Protein AF-A0A401U3W5-F1 (afdb_monomer_lite)

Radius of gyration: 12.22 Å; chains: 1; bounding box: 28×32×28 Å

Foldseek 3Di:
DADACEEADALAEAEACDEHEAHYEYEANYEYEHAYEYYAQYEAEANYEAYACYEAYANYEAYANYEYYANYEAEANYEYDANYEYYANYEHYDHHHHYPRHHYDPRYHYDD

Organism: Chiloscyllium punctatum (NCBI:txid137246)

InterPro domains:
  IPR011004 Trimeric LpxA-like superfamily [SSF51161] (4-111)

Sequence (112 aa):
AIADGTAIADGTAVADGTAIADVAAVADGTAGADGTAVADVAAVADGTAVADGAAIADGTAIADGATVADGAAVADCTAITDGAVVADGAAVGDGAGIADGTAIADRAAVAD

Structure (mmCIF, N/CA/C/O backbone):
data_AF-A0A401U3W5-F1
#
_entry.id   AF-A0A401U3W5-F1
#
loop_
_atom_site.group_PDB
_atom_site.id
_atom_site.type_symbol
_atom_site.label_atom_id
_atom_site.label_alt_id
_atom_site.label_comp_id
_atom_site.label_asym_id
_atom_site.label_entity_id
_atom_site.label_seq_id
_atom_site.pdbx_PDB_ins_code
_atom_site.Cartn_x
_atom_site.Cartn_y
_atom_site.Cartn_z
_atom_site.occupancy
_atom_site.B_iso_or_equiv
_atom_site.auth_seq_id
_atom_site.auth_comp_id
_atom_site.auth_asym_id
_atom_site.auth_atom_id
_atom_site.pdbx_PDB_model_num
ATOM 1 N N . ALA A 1 1 ? 13.492 11.701 3.034 1.00 71.38 1 ALA A N 1
ATOM 2 C CA . ALA A 1 1 ? 13.554 10.378 3.676 1.00 71.38 1 ALA A CA 1
ATOM 3 C C . ALA A 1 1 ? 13.122 10.521 5.126 1.00 71.38 1 ALA A C 1
ATOM 5 O O . ALA A 1 1 ? 13.551 11.472 5.775 1.00 71.38 1 ALA A O 1
ATOM 6 N N . ILE A 1 2 ? 12.257 9.628 5.588 1.00 77.25 2 ILE A N 1
ATOM 7 C CA . ILE A 1 2 ? 11.764 9.529 6.961 1.00 77.25 2 ILE A CA 1
ATOM 8 C C . ILE A 1 2 ? 12.501 8.356 7.609 1.00 77.25 2 ILE A C 1
ATOM 10 O O . ILE A 1 2 ? 12.640 7.313 6.980 1.00 77.25 2 ILE A O 1
ATOM 14 N N . ALA A 1 3 ? 13.042 8.564 8.809 1.00 80.69 3 ALA A N 1
ATOM 15 C CA . ALA A 1 3 ? 13.873 7.576 9.496 1.00 80.69 3 ALA A CA 1
ATOM 16 C C . ALA A 1 3 ? 13.033 6.511 10.214 1.00 80.69 3 ALA A C 1
ATOM 18 O O . ALA A 1 3 ? 11.863 6.750 10.520 1.00 80.69 3 ALA A O 1
ATOM 19 N N . ASP A 1 4 ? 13.662 5.385 10.542 1.00 79.38 4 ASP A N 1
ATOM 20 C CA . ASP A 1 4 ? 13.021 4.276 11.245 1.00 79.38 4 ASP A CA 1
ATOM 21 C C . ASP A 1 4 ? 12.373 4.724 12.559 1.00 79.38 4 ASP A C 1
ATOM 23 O O . ASP A 1 4 ? 12.898 5.585 13.279 1.00 79.38 4 ASP A O 1
ATOM 27 N N . GLY A 1 5 ? 11.233 4.120 12.895 1.00 76.25 5 GLY A N 1
ATOM 28 C CA . GLY A 1 5 ? 10.514 4.422 14.134 1.00 76.25 5 GLY A CA 1
ATOM 29 C C . GLY A 1 5 ? 9.841 5.799 14.155 1.00 76.25 5 GLY A C 1
ATOM 30 O O . GLY A 1 5 ? 9.474 6.284 15.229 1.00 76.25 5 GLY A O 1
ATOM 31 N N . THR A 1 6 ? 9.697 6.459 13.001 1.00 80.69 6 THR A N 1
ATOM 32 C CA . THR A 1 6 ? 9.017 7.757 12.913 1.00 80.69 6 THR A CA 1
ATOM 33 C C . THR A 1 6 ? 7.506 7.577 12.780 1.00 80.69 6 THR A C 1
ATOM 35 O O . THR A 1 6 ? 7.023 6.790 11.967 1.00 80.69 6 THR A O 1
ATOM 38 N N . ALA A 1 7 ? 6.750 8.368 13.543 1.00 80.25 7 ALA A N 1
ATOM 39 C CA . ALA A 1 7 ? 5.318 8.541 13.338 1.00 80.25 7 ALA A CA 1
ATOM 40 C C . ALA A 1 7 ? 5.061 9.787 12.479 1.00 80.25 7 ALA A C 1
ATOM 42 O O . ALA A 1 7 ? 5.518 10.884 12.816 1.00 80.25 7 ALA A O 1
ATOM 43 N N . ILE A 1 8 ? 4.325 9.619 11.386 1.00 79.94 8 ILE A N 1
ATOM 44 C CA . ILE A 1 8 ? 3.814 10.704 10.550 1.00 79.94 8 ILE A CA 1
ATOM 45 C C . ILE A 1 8 ? 2.437 11.075 11.088 1.00 79.94 8 ILE A C 1
ATOM 47 O O . ILE A 1 8 ? 1.569 10.216 11.231 1.00 79.94 8 ILE A O 1
ATOM 51 N N . ALA A 1 9 ? 2.269 12.344 11.452 1.00 79.44 9 ALA A N 1
ATOM 52 C CA . ALA A 1 9 ? 1.035 12.842 12.042 1.00 79.44 9 ALA A CA 1
ATOM 53 C C . ALA A 1 9 ? -0.071 13.023 10.993 1.00 79.44 9 ALA A C 1
ATOM 55 O O . ALA A 1 9 ? 0.190 13.039 9.791 1.00 79.44 9 ALA A O 1
ATOM 56 N N . ASP A 1 10 ? -1.299 13.203 11.467 1.00 78.62 10 ASP A N 1
ATOM 57 C CA . ASP A 1 10 ? -2.448 13.454 10.600 1.00 78.62 10 ASP A CA 1
ATOM 58 C C . ASP A 1 10 ? -2.296 14.765 9.809 1.00 78.62 10 ASP A C 1
ATOM 60 O O . ASP A 1 10 ? -1.691 15.737 10.280 1.00 78.62 10 ASP A O 1
ATOM 64 N N . GLY A 1 11 ? -2.805 14.757 8.577 1.00 73.38 11 GLY A N 1
ATOM 65 C CA . GLY A 1 11 ? -2.798 15.891 7.658 1.00 73.38 11 GLY A CA 1
ATOM 66 C C . GLY A 1 11 ? -1.418 16.214 7.086 1.00 73.38 11 GLY A C 1
ATOM 67 O O . GLY A 1 11 ? -1.200 17.321 6.581 1.00 73.38 11 GLY A O 1
ATOM 68 N N . THR A 1 12 ? -0.462 15.287 7.185 1.00 79.38 12 THR A N 1
ATOM 69 C CA . THR A 1 12 ? 0.883 15.495 6.644 1.00 79.38 12 THR A CA 1
ATOM 70 C C . THR A 1 12 ? 0.899 15.211 5.140 1.00 79.38 12 THR A C 1
ATOM 72 O O . THR A 1 12 ? 0.394 14.194 4.676 1.00 79.38 12 THR A O 1
ATOM 75 N N . ALA A 1 13 ? 1.523 16.094 4.362 1.00 78.12 13 ALA A N 1
ATOM 76 C CA . ALA A 1 13 ? 1.839 15.822 2.962 1.00 78.12 13 ALA A CA 1
ATOM 77 C C . ALA A 1 13 ? 3.288 15.330 2.855 1.00 78.12 13 ALA A C 1
ATOM 79 O O . ALA A 1 13 ? 4.217 16.014 3.297 1.00 78.12 13 ALA A O 1
ATOM 80 N N . VAL A 1 14 ? 3.481 14.151 2.269 1.00 76.62 14 VAL A N 1
ATOM 81 C CA . VAL A 1 14 ? 4.796 13.576 1.990 1.00 76.62 14 VAL A CA 1
ATOM 82 C C . VAL A 1 14 ? 5.142 13.854 0.529 1.00 76.62 14 VAL A C 1
ATOM 84 O O . VAL A 1 14 ? 4.441 13.417 -0.376 1.00 76.62 14 VAL A O 1
ATOM 87 N N . ALA A 1 15 ? 6.217 14.610 0.305 1.00 77.00 15 ALA A N 1
ATOM 88 C CA . ALA A 1 15 ? 6.643 15.019 -1.033 1.00 77.00 15 ALA A CA 1
ATOM 89 C C . ALA A 1 15 ? 7.160 13.844 -1.885 1.00 77.00 15 ALA A C 1
ATOM 91 O O . ALA A 1 15 ? 7.627 12.836 -1.344 1.00 77.00 15 ALA A O 1
ATOM 92 N N . ASP A 1 16 ? 7.148 14.037 -3.204 1.00 76.38 16 ASP A N 1
ATOM 93 C CA . ASP A 1 16 ? 7.604 13.089 -4.222 1.00 76.38 16 ASP A CA 1
ATOM 94 C C . ASP A 1 16 ? 8.989 12.512 -3.905 1.00 76.38 16 ASP A C 1
ATOM 96 O O . ASP A 1 16 ? 9.900 13.212 -3.441 1.00 76.38 16 ASP A O 1
ATOM 100 N N . GLY A 1 17 ? 9.165 11.220 -4.187 1.00 68.19 17 GLY A N 1
ATOM 101 C CA . GLY A 1 17 ? 10.444 10.529 -3.995 1.00 68.19 17 GLY A CA 1
ATOM 102 C C . GLY A 1 17 ? 10.866 10.361 -2.531 1.00 68.19 17 GLY A C 1
ATOM 103 O O . GLY A 1 17 ? 12.041 10.103 -2.245 1.00 68.19 17 GLY A O 1
ATOM 104 N N . THR A 1 18 ? 9.951 10.532 -1.572 1.00 77.88 18 THR A N 1
ATOM 105 C CA . THR A 1 18 ? 10.266 10.283 -0.165 1.00 77.88 18 THR A CA 1
ATOM 106 C C . THR A 1 18 ? 10.313 8.785 0.118 1.00 77.88 18 THR A C 1
ATOM 108 O O . THR A 1 18 ? 9.318 8.083 -0.019 1.00 77.88 18 THR A O 1
ATOM 111 N N . ALA A 1 19 ? 11.465 8.313 0.594 1.00 76.69 19 ALA A N 1
ATOM 112 C CA . ALA A 1 19 ? 11.582 7.010 1.239 1.00 76.69 19 ALA A CA 1
ATOM 113 C C . ALA A 1 19 ? 11.182 7.108 2.719 1.00 76.69 19 ALA A C 1
ATOM 115 O O . ALA A 1 19 ? 11.717 7.955 3.442 1.00 76.69 19 ALA A O 1
ATOM 116 N N . ILE A 1 20 ? 10.265 6.256 3.156 1.00 75.25 20 ILE A N 1
ATOM 117 C CA . ILE A 1 20 ? 9.850 6.039 4.537 1.00 75.25 20 ILE A CA 1
ATOM 118 C C . ILE A 1 20 ? 10.501 4.736 4.984 1.00 75.25 20 ILE A C 1
ATOM 120 O O . ILE A 1 20 ? 10.241 3.693 4.394 1.00 75.25 20 ILE A O 1
ATOM 124 N N . ALA A 1 21 ? 11.408 4.826 5.950 1.00 71.56 21 ALA A N 1
ATOM 125 C CA . ALA A 1 21 ? 12.195 3.689 6.403 1.00 71.56 21 ALA A CA 1
ATOM 126 C C . ALA A 1 21 ? 11.431 2.818 7.424 1.00 71.56 21 ALA A C 1
ATOM 128 O O . ALA A 1 21 ? 10.308 3.161 7.807 1.00 71.56 21 ALA A O 1
ATOM 129 N N . ASP A 1 22 ? 12.022 1.687 7.812 1.00 69.56 22 ASP A N 1
ATOM 130 C CA . ASP A 1 22 ? 11.339 0.580 8.493 1.00 69.56 22 ASP A CA 1
ATOM 131 C C . ASP A 1 22 ? 10.647 1.011 9.798 1.00 69.56 22 ASP A C 1
ATOM 133 O O . ASP A 1 22 ? 11.127 1.868 10.549 1.00 69.56 22 ASP A O 1
ATOM 137 N N . VAL A 1 23 ? 9.532 0.356 10.136 1.00 65.81 23 VAL A N 1
ATOM 138 C CA . VAL A 1 23 ? 8.798 0.620 11.391 1.00 65.81 23 VAL A CA 1
ATOM 139 C C . VAL A 1 23 ? 8.240 2.052 11.451 1.00 65.81 23 VAL A C 1
ATOM 141 O O . VAL A 1 23 ? 8.384 2.762 12.449 1.00 65.81 23 VAL A O 1
ATOM 144 N N . ALA A 1 24 ? 7.597 2.501 10.374 1.00 71.50 24 ALA A N 1
ATOM 145 C CA . ALA A 1 24 ? 6.895 3.782 10.337 1.00 71.50 24 ALA A CA 1
ATOM 146 C C . ALA A 1 24 ? 5.388 3.622 10.587 1.00 71.50 24 ALA A C 1
ATOM 148 O O . ALA A 1 24 ? 4.753 2.676 10.121 1.00 71.50 24 ALA A O 1
ATOM 149 N N . ALA A 1 25 ? 4.798 4.583 11.300 1.00 72.75 25 ALA A N 1
ATOM 150 C CA . ALA A 1 25 ? 3.349 4.686 11.458 1.00 72.75 25 ALA A CA 1
ATOM 151 C C . ALA A 1 25 ? 2.848 5.942 10.743 1.00 72.75 25 ALA A C 1
ATOM 153 O O . ALA A 1 25 ? 3.293 7.046 11.056 1.00 72.75 25 ALA A O 1
ATOM 154 N N . VAL A 1 26 ? 1.928 5.776 9.801 1.00 76.75 26 VAL A N 1
ATOM 155 C CA . VAL A 1 26 ? 1.318 6.857 9.028 1.00 76.75 26 VAL A CA 1
ATOM 156 C C . VAL A 1 26 ? -0.106 7.059 9.527 1.00 76.75 26 VAL A C 1
ATOM 158 O O . VAL A 1 26 ? -0.931 6.156 9.412 1.00 76.75 26 VAL A O 1
ATOM 161 N N . ALA A 1 27 ? -0.373 8.211 10.143 1.00 74.94 27 ALA A N 1
ATOM 162 C CA . ALA A 1 27 ? -1.692 8.547 10.669 1.00 74.94 27 ALA A CA 1
ATOM 163 C C . ALA A 1 27 ? -2.678 8.945 9.559 1.00 74.94 27 ALA A C 1
ATOM 165 O O . ALA A 1 27 ? -2.297 9.093 8.397 1.00 74.94 27 ALA A O 1
ATOM 166 N N . ASP A 1 28 ? -3.941 9.122 9.947 1.00 71.50 28 ASP A N 1
ATOM 167 C CA . ASP A 1 28 ? -5.036 9.483 9.044 1.00 71.50 28 ASP A CA 1
ATOM 168 C C . ASP A 1 28 ? -4.757 10.768 8.255 1.00 71.50 28 ASP A C 1
ATOM 170 O O . ASP A 1 28 ? -3.901 11.560 8.635 1.00 71.50 28 ASP A O 1
ATOM 174 N N . GLY A 1 29 ? -5.379 10.931 7.092 1.00 60.28 29 GLY A N 1
ATOM 175 C CA . GLY A 1 29 ? -5.285 12.152 6.294 1.00 60.28 29 GLY A CA 1
ATOM 176 C C . GLY A 1 29 ? -3.896 12.442 5.719 1.00 60.28 29 GLY A C 1
ATOM 177 O O . GLY A 1 29 ? -3.660 13.541 5.207 1.00 60.28 29 GLY A O 1
ATOM 178 N N . THR A 1 30 ? -2.958 11.491 5.794 1.00 70.38 30 THR A N 1
ATOM 179 C CA . THR A 1 30 ? -1.634 11.640 5.183 1.00 70.38 30 THR A CA 1
ATOM 180 C C . THR A 1 30 ? -1.724 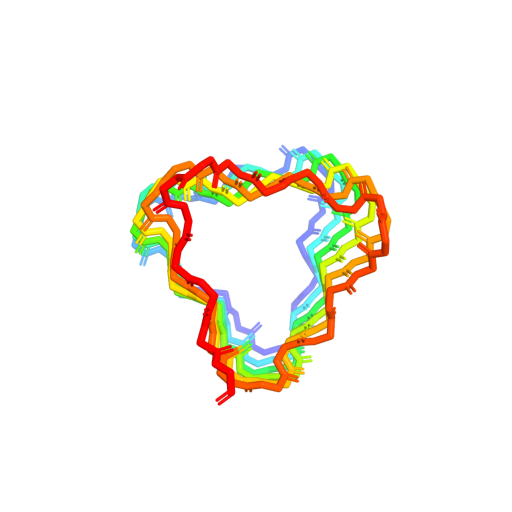11.398 3.677 1.00 70.38 30 THR A C 1
ATOM 182 O O . THR A 1 30 ? -2.214 10.358 3.239 1.00 70.38 30 THR A O 1
ATOM 185 N N . ALA A 1 31 ? -1.200 12.326 2.877 1.00 69.00 31 ALA A N 1
ATOM 186 C CA . ALA A 1 31 ? -1.113 12.179 1.425 1.00 69.00 31 ALA A CA 1
ATOM 187 C C . ALA A 1 31 ? 0.351 12.056 0.993 1.00 69.00 31 ALA A C 1
ATOM 189 O O . ALA A 1 31 ? 1.144 12.977 1.204 1.00 69.00 31 ALA A O 1
ATOM 190 N N . GLY A 1 32 ? 0.710 10.922 0.397 1.00 69.06 32 GLY A N 1
ATOM 191 C CA . GLY A 1 32 ? 1.956 10.771 -0.346 1.00 69.06 32 GLY A CA 1
ATOM 192 C C . GLY A 1 32 ? 1.813 11.328 -1.755 1.00 69.06 32 GLY A C 1
ATOM 193 O O . GLY A 1 32 ? 0.727 11.291 -2.323 1.00 69.06 32 GLY A O 1
ATOM 194 N N . ALA A 1 33 ? 2.900 11.849 -2.307 1.00 69.12 33 ALA A N 1
ATOM 195 C CA . ALA A 1 33 ? 3.000 12.210 -3.714 1.00 69.12 33 ALA A CA 1
ATOM 196 C C . ALA A 1 33 ? 3.917 11.222 -4.465 1.00 69.12 33 ALA A C 1
ATOM 198 O O . ALA A 1 33 ? 4.529 10.345 -3.839 1.00 69.12 33 ALA A O 1
ATOM 199 N N . ASP A 1 34 ? 3.953 11.325 -5.795 1.00 72.31 34 ASP A N 1
ATOM 200 C CA . ASP A 1 34 ? 4.468 10.296 -6.707 1.00 72.31 34 ASP A CA 1
ATOM 201 C C . ASP A 1 34 ? 5.849 9.739 -6.316 1.00 72.31 34 ASP A C 1
ATOM 203 O O . ASP A 1 34 ? 6.775 10.455 -5.908 1.00 72.31 34 ASP A O 1
ATOM 207 N N . GLY A 1 35 ? 6.006 8.422 -6.466 1.00 61.75 35 GLY A N 1
ATOM 208 C CA . GLY A 1 35 ? 7.271 7.731 -6.198 1.00 61.75 35 GLY A CA 1
ATOM 209 C C . GLY A 1 35 ? 7.657 7.651 -4.716 1.00 61.75 35 GLY A C 1
ATOM 210 O O . GLY A 1 35 ? 8.844 7.580 -4.389 1.00 61.75 35 GLY A O 1
ATOM 211 N N . THR A 1 36 ? 6.683 7.696 -3.807 1.00 75.12 36 THR A N 1
ATOM 212 C CA . THR A 1 36 ? 6.902 7.436 -2.377 1.00 75.12 36 THR A CA 1
ATOM 213 C C . THR A 1 36 ? 7.211 5.954 -2.139 1.00 75.12 36 THR A C 1
ATOM 215 O O . THR A 1 36 ? 6.515 5.075 -2.629 1.00 75.12 36 THR A O 1
ATOM 218 N N . ALA A 1 37 ? 8.261 5.649 -1.379 1.00 72.38 37 ALA A N 1
ATOM 219 C CA . ALA A 1 37 ? 8.621 4.270 -1.043 1.00 72.38 37 ALA A CA 1
ATOM 220 C C . ALA A 1 37 ? 8.419 4.039 0.454 1.00 72.38 37 ALA A C 1
ATOM 222 O O . ALA A 1 37 ? 8.943 4.807 1.257 1.00 72.38 37 ALA A O 1
ATOM 223 N N . VAL A 1 38 ? 7.682 2.999 0.825 1.00 74.12 38 VAL A N 1
ATOM 224 C CA . VAL A 1 38 ? 7.409 2.584 2.202 1.00 74.12 38 VAL A CA 1
ATOM 225 C C . VAL A 1 38 ? 8.120 1.257 2.446 1.00 74.12 38 VAL A C 1
ATOM 227 O O . VAL A 1 38 ? 7.830 0.272 1.771 1.00 74.12 38 VAL A O 1
ATOM 230 N N . ALA A 1 39 ? 9.089 1.263 3.359 1.00 69.31 39 ALA A N 1
ATOM 231 C CA . ALA A 1 39 ? 9.905 0.103 3.703 1.00 69.31 39 ALA A CA 1
ATOM 232 C C . ALA A 1 39 ? 9.215 -0.821 4.732 1.00 69.31 39 ALA A C 1
ATOM 234 O O . ALA A 1 39 ? 8.077 -0.564 5.135 1.00 69.31 39 ALA A O 1
ATOM 235 N N . ASP A 1 40 ? 9.886 -1.912 5.111 1.00 65.00 40 ASP A N 1
ATOM 236 C CA . ASP A 1 40 ? 9.277 -3.065 5.782 1.00 65.00 40 ASP A CA 1
ATOM 237 C C . ASP A 1 40 ? 8.645 -2.689 7.135 1.00 65.00 40 ASP A C 1
ATOM 239 O O . ASP A 1 40 ? 9.182 -1.913 7.937 1.00 65.00 40 ASP A O 1
ATOM 243 N N . VAL A 1 41 ? 7.502 -3.321 7.426 1.00 63.41 41 VAL A N 1
ATOM 244 C CA . VAL A 1 41 ? 6.767 -3.173 8.696 1.00 63.41 41 VAL A CA 1
ATOM 245 C C . VAL A 1 41 ? 6.244 -1.746 8.919 1.00 63.41 41 VAL A C 1
ATOM 247 O O . VAL A 1 41 ? 6.513 -1.117 9.943 1.00 63.41 41 VAL A O 1
ATOM 250 N N . ALA A 1 42 ? 5.460 -1.221 7.979 1.00 71.44 42 ALA A N 1
ATOM 251 C CA . ALA A 1 42 ? 4.731 0.033 8.169 1.00 71.44 42 ALA A CA 1
ATOM 252 C C . ALA A 1 42 ? 3.250 -0.191 8.524 1.00 71.44 42 ALA A C 1
ATOM 254 O O . ALA A 1 42 ? 2.636 -1.189 8.149 1.00 7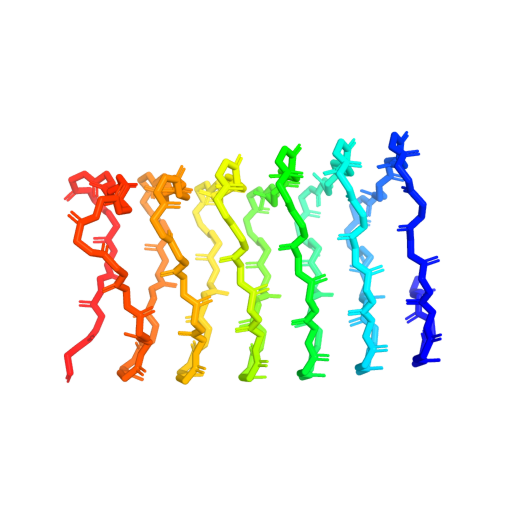1.44 42 ALA A O 1
ATOM 255 N N . ALA A 1 43 ? 2.658 0.759 9.248 1.00 73.62 43 ALA A N 1
ATOM 256 C CA . ALA A 1 43 ? 1.217 0.811 9.483 1.00 73.62 43 ALA A CA 1
ATOM 257 C C . ALA A 1 43 ? 0.643 2.077 8.848 1.00 73.62 43 ALA A C 1
ATOM 259 O O . ALA A 1 43 ? 1.059 3.185 9.188 1.00 73.62 43 ALA A O 1
ATOM 260 N N . VAL A 1 44 ? -0.310 1.902 7.943 1.00 77.50 44 VAL A N 1
ATOM 261 C CA . VAL A 1 44 ? -0.971 2.966 7.190 1.00 77.50 44 VAL A CA 1
ATOM 262 C C . VAL A 1 44 ? -2.416 3.058 7.680 1.00 77.50 44 VAL A C 1
ATOM 264 O O . VAL A 1 44 ? -3.173 2.099 7.545 1.00 77.50 44 VAL A O 1
ATOM 267 N N . ALA A 1 45 ? -2.769 4.168 8.332 1.00 75.31 45 ALA A N 1
ATOM 268 C CA . ALA A 1 45 ? -4.088 4.380 8.931 1.00 75.31 45 ALA A CA 1
ATOM 269 C C . ALA A 1 45 ? -5.163 4.761 7.896 1.00 75.31 45 ALA A C 1
ATOM 271 O O . ALA A 1 45 ? -4.862 4.962 6.721 1.00 75.31 45 ALA A O 1
ATOM 272 N N . ASP A 1 46 ? -6.411 4.863 8.358 1.00 73.75 46 ASP A N 1
ATOM 273 C CA . ASP A 1 46 ? -7.565 5.299 7.558 1.00 73.75 46 ASP A CA 1
ATOM 274 C C . ASP A 1 46 ? -7.334 6.652 6.885 1.00 73.75 46 ASP A C 1
ATOM 276 O O . ASP A 1 46 ? -6.472 7.398 7.320 1.00 73.75 46 ASP A O 1
ATOM 280 N N . GLY A 1 47 ? -8.011 6.927 5.771 1.00 64.69 47 GLY A N 1
ATOM 281 C CA . GLY A 1 47 ? -7.965 8.210 5.062 1.00 64.69 47 GLY A CA 1
ATOM 282 C C . GLY A 1 47 ? -6.600 8.605 4.490 1.00 64.69 47 GLY A C 1
ATOM 283 O O . GLY A 1 47 ? -6.427 9.728 4.007 1.00 64.69 47 GLY A O 1
ATOM 284 N N . THR A 1 48 ? -5.625 7.698 4.508 1.00 74.75 48 THR A N 1
ATOM 285 C CA . THR A 1 48 ? -4.331 7.893 3.856 1.00 74.75 48 THR A CA 1
ATOM 286 C C . THR A 1 48 ? -4.420 7.638 2.354 1.00 74.75 48 THR A C 1
ATOM 288 O O . THR A 1 48 ? -5.109 6.732 1.884 1.00 74.75 48 THR A O 1
ATOM 291 N N . ALA A 1 49 ? -3.689 8.435 1.580 1.00 73.31 49 ALA A N 1
ATOM 292 C CA . ALA A 1 49 ? -3.579 8.273 0.137 1.00 73.31 49 ALA A CA 1
ATOM 293 C C . ALA A 1 49 ? -2.125 7.997 -0.252 1.00 73.31 49 ALA A C 1
ATOM 295 O O . ALA A 1 49 ? -1.234 8.817 -0.012 1.00 73.31 49 ALA A O 1
ATOM 296 N N . VAL A 1 50 ? -1.899 6.843 -0.872 1.00 74.88 50 VAL A N 1
ATOM 297 C CA . VAL A 1 50 ? -0.635 6.446 -1.488 1.00 74.88 50 VAL A CA 1
ATOM 298 C C . VAL A 1 50 ? -0.729 6.757 -2.982 1.00 74.88 50 VAL A C 1
ATOM 300 O O . VAL A 1 50 ? -1.592 6.209 -3.663 1.00 74.88 50 VAL A O 1
ATOM 303 N N . ALA A 1 51 ? 0.121 7.663 -3.471 1.00 73.25 51 ALA A N 1
ATOM 304 C CA . ALA A 1 51 ? 0.097 8.155 -4.852 1.00 73.25 51 ALA A CA 1
ATOM 305 C C . ALA A 1 51 ? 0.793 7.226 -5.859 1.00 73.25 51 ALA A C 1
ATOM 307 O O . ALA A 1 51 ? 1.335 6.175 -5.506 1.00 73.25 51 ALA A O 1
ATOM 308 N N . ASP A 1 52 ? 0.760 7.641 -7.124 1.00 72.25 52 ASP A N 1
ATOM 309 C CA . ASP A 1 52 ? 1.188 6.832 -8.252 1.00 72.25 52 ASP A CA 1
ATOM 310 C C . ASP A 1 52 ? 2.677 6.461 -8.174 1.00 72.25 52 ASP A C 1
ATOM 312 O O . ASP A 1 52 ? 3.547 7.239 -7.759 1.00 72.25 52 ASP A O 1
ATOM 316 N N . GLY A 1 53 ? 2.988 5.232 -8.590 1.00 67.19 53 GLY A N 1
ATOM 317 C CA . GLY A 1 53 ? 4.362 4.721 -8.601 1.00 67.19 53 GLY A CA 1
ATOM 318 C C . GLY A 1 53 ? 4.972 4.508 -7.213 1.00 67.19 53 GLY A C 1
ATOM 319 O O . GLY A 1 53 ? 6.196 4.381 -7.100 1.00 67.19 53 GLY A O 1
ATOM 320 N N . ALA A 1 54 ? 4.154 4.495 -6.160 1.00 77.44 54 ALA A N 1
ATOM 321 C CA . ALA A 1 54 ? 4.619 4.155 -4.828 1.00 77.44 54 ALA A CA 1
ATOM 322 C C . ALA A 1 54 ? 5.015 2.676 -4.717 1.00 77.44 54 ALA A C 1
ATOM 324 O O . ALA A 1 54 ? 4.457 1.815 -5.393 1.00 77.44 54 ALA A O 1
ATOM 325 N N . ALA A 1 55 ? 5.961 2.370 -3.833 1.00 79.56 55 ALA A N 1
ATOM 326 C CA . ALA A 1 55 ? 6.342 0.997 -3.508 1.00 79.56 55 ALA A CA 1
ATOM 327 C C . ALA A 1 55 ? 6.068 0.726 -2.028 1.00 79.56 55 ALA A C 1
ATOM 329 O O . ALA A 1 55 ? 6.576 1.453 -1.179 1.00 79.56 55 ALA A O 1
ATOM 330 N N . ILE A 1 56 ? 5.282 -0.303 -1.727 1.00 81.38 56 ILE A N 1
ATOM 331 C CA . I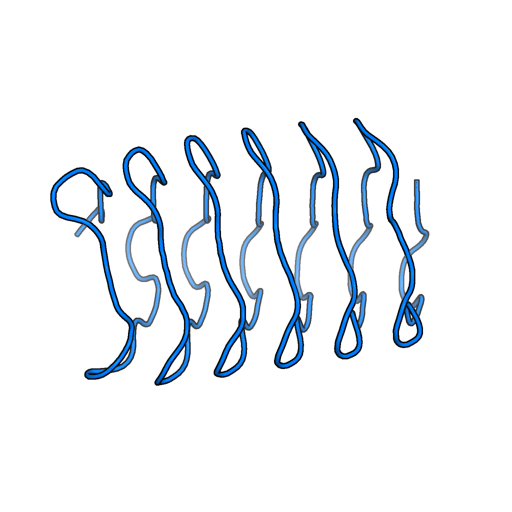LE A 1 56 ? 4.942 -0.756 -0.378 1.00 81.38 56 ILE A CA 1
ATOM 332 C C . ILE A 1 56 ? 5.616 -2.110 -0.158 1.00 81.38 56 ILE A C 1
ATOM 334 O O . ILE A 1 56 ? 5.355 -3.041 -0.914 1.00 81.38 56 ILE A O 1
ATOM 338 N N . ALA A 1 57 ? 6.498 -2.202 0.836 1.00 81.31 57 ALA A N 1
ATOM 339 C CA . ALA A 1 57 ? 7.274 -3.406 1.126 1.00 81.31 57 ALA A CA 1
ATOM 340 C C . ALA A 1 57 ? 6.532 -4.403 2.042 1.00 81.31 57 ALA A C 1
ATOM 342 O O . ALA A 1 57 ? 5.398 -4.159 2.473 1.00 81.31 57 ALA A O 1
ATOM 343 N N . ASP A 1 58 ? 7.173 -5.536 2.328 1.00 80.12 58 ASP A N 1
ATOM 344 C CA . ASP A 1 58 ? 6.568 -6.664 3.032 1.00 80.12 58 ASP A CA 1
ATOM 345 C C . ASP A 1 58 ? 6.196 -6.293 4.478 1.00 80.12 58 ASP A C 1
ATOM 347 O O . ASP A 1 58 ? 6.803 -5.453 5.153 1.00 80.12 58 ASP A O 1
ATOM 351 N N . GLY A 1 59 ? 5.161 -6.959 4.995 1.00 74.31 59 GLY A N 1
ATOM 352 C CA . GLY A 1 59 ? 4.719 -6.768 6.378 1.00 74.31 59 GLY A CA 1
ATOM 353 C C . GLY A 1 59 ? 4.070 -5.408 6.646 1.00 74.31 59 GLY A C 1
ATOM 354 O O . GLY A 1 59 ? 3.876 -5.047 7.809 1.00 74.31 59 GLY A O 1
ATOM 355 N N . THR A 1 60 ? 3.719 -4.665 5.594 1.00 81.75 60 THR A N 1
ATOM 356 C CA . THR A 1 60 ? 2.917 -3.447 5.710 1.00 81.75 60 THR A CA 1
ATOM 357 C C . THR A 1 60 ? 1.455 -3.796 6.011 1.00 81.75 60 THR A C 1
ATOM 359 O O . THR A 1 60 ? 0.911 -4.772 5.490 1.00 81.75 60 THR A O 1
ATOM 362 N N . ALA A 1 61 ? 0.800 -3.000 6.855 1.00 82.12 61 ALA A N 1
ATOM 363 C CA . ALA A 1 61 ? -0.636 -3.085 7.107 1.00 82.12 61 ALA A CA 1
ATOM 364 C C . ALA A 1 61 ? -1.336 -1.811 6.619 1.00 82.12 61 ALA A C 1
ATOM 366 O O . ALA A 1 61 ? -1.005 -0.713 7.069 1.00 82.12 61 ALA A O 1
ATOM 367 N N . ILE A 1 62 ? -2.309 -1.972 5.724 1.00 83.00 62 ILE A N 1
ATOM 368 C CA . ILE A 1 62 ? -3.125 -0.907 5.138 1.00 83.00 62 ILE A CA 1
ATOM 369 C C . ILE A 1 62 ? -4.529 -0.989 5.743 1.00 83.00 62 ILE A C 1
ATOM 371 O O . ILE A 1 62 ? -5.212 -2.003 5.582 1.00 83.00 62 ILE A O 1
ATOM 375 N N . ALA A 1 63 ? -4.925 0.057 6.470 1.00 81.38 63 ALA A N 1
ATOM 376 C CA . ALA A 1 63 ? -6.208 0.140 7.158 1.00 81.38 63 ALA A CA 1
ATOM 377 C C . ALA A 1 63 ? -7.382 0.484 6.216 1.00 81.38 63 ALA A C 1
ATOM 379 O O . ALA A 1 63 ? -7.192 0.840 5.053 1.00 81.38 63 ALA A O 1
ATOM 380 N N . ASP A 1 64 ? -8.601 0.378 6.753 1.00 78.88 64 ASP A N 1
ATOM 381 C CA . ASP A 1 64 ? -9.855 0.794 6.108 1.00 78.88 64 ASP A CA 1
ATOM 382 C C . ASP A 1 64 ? -9.768 2.238 5.620 1.00 78.88 64 ASP A C 1
ATOM 384 O O . ASP A 1 64 ? -9.118 3.039 6.271 1.00 78.88 64 ASP A O 1
ATOM 388 N N . GLY A 1 65 ? -10.360 2.549 4.468 1.00 72.31 65 GLY A N 1
ATOM 389 C CA . GLY A 1 65 ? -10.394 3.886 3.870 1.00 72.31 65 GLY A CA 1
ATOM 390 C C . GLY A 1 65 ? -9.068 4.407 3.305 1.00 72.31 65 GLY A C 1
ATOM 391 O O . GLY A 1 65 ? -9.048 5.467 2.672 1.00 72.31 65 GLY A O 1
ATOM 392 N N . ALA A 1 66 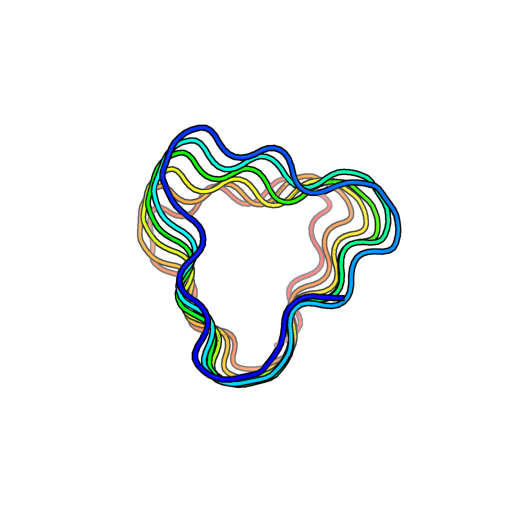? -7.971 3.658 3.444 1.00 81.62 66 ALA A N 1
ATOM 393 C CA . ALA A 1 66 ? -6.734 3.958 2.737 1.00 81.62 66 ALA A CA 1
ATOM 394 C C . ALA A 1 66 ? -6.887 3.716 1.224 1.00 81.62 66 ALA A C 1
ATOM 396 O O . ALA A 1 66 ? -7.527 2.759 0.781 1.00 81.62 66 ALA A O 1
ATOM 397 N N . THR A 1 67 ? -6.274 4.579 0.414 1.00 81.12 67 THR A N 1
ATOM 398 C CA . THR A 1 67 ? -6.297 4.489 -1.053 1.00 81.12 67 THR A CA 1
ATOM 399 C C . THR A 1 67 ? -4.897 4.248 -1.603 1.00 81.12 67 THR A C 1
ATOM 401 O O . THR A 1 67 ? -3.977 5.009 -1.316 1.00 81.12 67 THR A O 1
ATOM 404 N N . VAL A 1 68 ? -4.753 3.223 -2.440 1.00 82.88 68 VAL A N 1
ATOM 405 C CA . VAL A 1 68 ? -3.553 2.904 -3.218 1.00 82.88 68 VAL A CA 1
ATOM 406 C C . VAL A 1 68 ? -3.810 3.291 -4.675 1.00 82.88 68 VAL A C 1
ATOM 408 O O . VAL A 1 68 ? -4.715 2.740 -5.301 1.00 82.88 68 VAL A O 1
ATOM 411 N N . ALA A 1 69 ? -3.064 4.267 -5.193 1.00 80.69 69 ALA A N 1
ATOM 412 C CA . ALA A 1 69 ? -3.253 4.825 -6.533 1.00 80.69 69 ALA A CA 1
ATOM 413 C C . ALA A 1 69 ? -2.583 3.993 -7.652 1.00 80.69 69 ALA A C 1
ATOM 415 O O . ALA A 1 69 ? -2.080 2.892 -7.415 1.00 80.69 69 ALA A O 1
ATOM 416 N N . ASP A 1 70 ? -2.638 4.494 -8.890 1.00 78.81 70 ASP A N 1
ATOM 417 C CA . ASP A 1 70 ? -2.248 3.754 -10.095 1.00 78.81 70 ASP A CA 1
ATOM 418 C C . ASP A 1 70 ? -0.732 3.516 -10.140 1.00 78.81 70 ASP A C 1
ATOM 420 O O . ASP A 1 70 ? 0.090 4.339 -9.741 1.00 78.81 70 ASP A O 1
ATOM 424 N N . GLY A 1 71 ? -0.328 2.339 -10.605 1.00 73.25 71 GLY A N 1
ATOM 425 C CA . GLY A 1 71 ? 1.080 1.969 -10.713 1.00 73.25 71 GLY A CA 1
ATOM 426 C C . GLY A 1 71 ? 1.800 1.797 -9.374 1.00 73.25 71 GLY A C 1
ATOM 427 O O . GLY A 1 71 ? 3.024 1.645 -9.373 1.00 73.25 71 GLY A O 1
ATOM 428 N N . ALA A 1 72 ? 1.085 1.814 -8.246 1.00 81.38 72 ALA A N 1
ATOM 429 C CA . ALA A 1 72 ? 1.656 1.426 -6.968 1.00 81.38 72 ALA A CA 1
ATOM 430 C C . ALA A 1 72 ? 1.972 -0.080 -6.955 1.00 81.38 72 ALA A C 1
ATOM 432 O O . ALA A 1 72 ? 1.181 -0.903 -7.415 1.00 81.38 72 ALA A O 1
ATOM 433 N N . ALA A 1 73 ? 3.131 -0.445 -6.416 1.00 82.31 73 ALA A N 1
ATOM 434 C CA . ALA A 1 73 ? 3.546 -1.827 -6.222 1.00 82.31 73 ALA A CA 1
ATOM 435 C C . ALA A 1 73 ? 3.459 -2.181 -4.737 1.00 82.31 73 ALA A C 1
ATOM 437 O O . ALA A 1 73 ? 4.120 -1.559 -3.911 1.00 82.31 73 ALA A O 1
ATOM 438 N N . VAL A 1 74 ? 2.656 -3.183 -4.409 1.00 84.50 74 VAL A N 1
ATOM 439 C CA . VAL A 1 74 ? 2.466 -3.724 -3.066 1.00 84.50 74 VAL A CA 1
ATOM 440 C C . VAL A 1 74 ? 3.122 -5.092 -3.009 1.00 84.50 74 VAL A C 1
ATOM 442 O O . VAL A 1 74 ? 2.789 -5.966 -3.805 1.00 84.50 74 VAL A O 1
ATOM 445 N N . ALA A 1 75 ? 4.074 -5.262 -2.102 1.00 83.19 75 ALA A N 1
ATOM 446 C CA . ALA A 1 75 ? 4.836 -6.489 -1.969 1.00 83.19 75 ALA A CA 1
ATOM 447 C C . ALA A 1 75 ? 4.057 -7.591 -1.230 1.00 83.19 75 ALA A C 1
ATOM 449 O O . ALA A 1 75 ? 2.944 -7.382 -0.722 1.00 83.19 75 ALA A O 1
ATOM 450 N N . ASP A 1 76 ? 4.653 -8.776 -1.205 1.00 78.94 76 ASP A N 1
ATOM 451 C CA . ASP A 1 76 ? 4.085 -9.984 -0.625 1.00 78.94 76 ASP A CA 1
ATOM 452 C C . ASP A 1 76 ? 3.816 -9.788 0.881 1.00 78.94 76 ASP A C 1
ATOM 454 O O . ASP A 1 76 ? 4.377 -8.925 1.559 1.00 78.94 76 ASP A O 1
ATOM 458 N N . CYS A 1 77 ? 2.916 -10.592 1.448 1.00 80.50 77 CYS A N 1
ATOM 459 C CA . CYS A 1 77 ? 2.584 -10.542 2.881 1.00 80.50 77 CYS A CA 1
ATOM 460 C C . CYS A 1 77 ? 2.069 -9.178 3.398 1.00 80.50 77 CYS A C 1
ATOM 462 O O . CYS A 1 77 ? 2.005 -8.969 4.614 1.00 80.50 77 CYS A O 1
ATOM 464 N N . THR A 1 78 ? 1.677 -8.258 2.513 1.00 83.19 78 THR A N 1
ATOM 465 C CA . THR A 1 78 ? 0.968 -7.032 2.897 1.00 83.19 78 THR A CA 1
ATOM 466 C C . THR A 1 78 ? -0.456 -7.379 3.325 1.00 83.19 78 THR A C 1
ATOM 468 O O . THR A 1 78 ? -1.139 -8.158 2.662 1.00 83.19 78 THR A O 1
ATOM 471 N N . ALA A 1 79 ? -0.930 -6.802 4.428 1.00 83.81 79 ALA A N 1
ATOM 472 C CA . ALA A 1 79 ? -2.314 -6.947 4.870 1.00 83.81 79 ALA A CA 1
ATOM 473 C C . ALA A 1 79 ? -3.125 -5.713 4.463 1.00 83.81 79 ALA A C 1
ATOM 475 O O . ALA A 1 79 ? -2.813 -4.604 4.892 1.00 83.81 79 ALA A O 1
ATOM 476 N N . ILE A 1 80 ? -4.17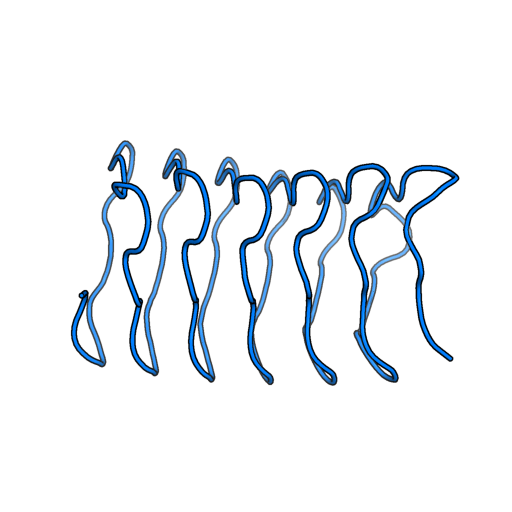6 -5.908 3.669 1.00 84.69 80 ILE A N 1
ATOM 477 C CA . ILE A 1 80 ? -5.103 -4.864 3.228 1.00 84.69 80 ILE A CA 1
ATOM 478 C C . ILE A 1 80 ? -6.464 -5.145 3.861 1.00 84.69 80 ILE A C 1
ATOM 480 O O . ILE A 1 80 ? -7.077 -6.184 3.605 1.00 84.69 80 ILE A O 1
ATOM 484 N N . THR A 1 81 ? -6.925 -4.248 4.732 1.00 83.88 81 THR A N 1
ATOM 485 C CA . THR A 1 81 ? -8.181 -4.455 5.459 1.00 83.88 81 THR A CA 1
ATOM 486 C C . THR A 1 81 ? -9.405 -3.986 4.672 1.00 83.88 81 THR A C 1
ATOM 488 O O . THR A 1 81 ? -9.302 -3.389 3.598 1.00 83.88 81 THR A O 1
ATOM 491 N N . ASP A 1 82 ? -10.582 -4.300 5.217 1.00 80.06 82 ASP A N 1
ATOM 492 C CA . ASP A 1 82 ? -11.881 -3.943 4.645 1.00 80.06 82 ASP A CA 1
ATOM 493 C C . ASP A 1 82 ? -11.970 -2.437 4.360 1.00 80.06 82 ASP A C 1
ATOM 495 O O . ASP A 1 82 ? -11.424 -1.663 5.135 1.00 80.06 82 ASP A O 1
ATOM 499 N N . GLY A 1 83 ? -12.598 -2.057 3.245 1.00 76.88 83 GLY A N 1
ATOM 500 C CA . GLY A 1 83 ? -12.816 -0.671 2.815 1.00 76.88 83 GLY A CA 1
ATOM 501 C C . GLY A 1 83 ? -11.593 0.101 2.301 1.00 76.88 83 GLY A C 1
ATOM 502 O O . GLY A 1 83 ? -11.737 1.240 1.851 1.00 76.88 83 GLY A O 1
ATOM 503 N N . ALA A 1 84 ? -10.410 -0.520 2.252 1.00 84.25 84 ALA A N 1
ATOM 504 C CA . ALA A 1 84 ? -9.300 -0.001 1.454 1.00 84.25 84 ALA A CA 1
ATOM 505 C C . ALA A 1 84 ? -9.632 -0.026 -0.054 1.00 84.25 84 ALA A C 1
ATOM 507 O O . ALA A 1 84 ? -10.377 -0.887 -0.536 1.00 84.25 84 ALA A O 1
ATOM 508 N N . VAL A 1 85 ? -9.051 0.904 -0.814 1.00 83.38 85 VAL A N 1
ATOM 509 C CA . VAL A 1 85 ? -9.245 1.029 -2.266 1.00 83.38 85 VAL A CA 1
ATOM 510 C C . VAL A 1 85 ? -7.919 0.827 -2.988 1.00 83.38 85 VAL A C 1
ATOM 512 O O . VAL A 1 85 ? -6.953 1.532 -2.717 1.00 83.38 85 VAL A O 1
ATOM 515 N N . VAL A 1 86 ? -7.889 -0.096 -3.946 1.00 85.56 86 VAL A N 1
ATOM 516 C CA . VAL A 1 86 ? -6.753 -0.350 -4.837 1.00 85.56 86 VAL A CA 1
ATOM 517 C C . VAL A 1 86 ? -7.149 0.060 -6.254 1.00 85.56 86 VAL A C 1
ATOM 519 O O . VAL A 1 86 ? -8.053 -0.530 -6.853 1.00 85.56 86 VAL A O 1
ATOM 522 N N . ALA A 1 87 ? -6.508 1.106 -6.773 1.00 84.06 87 ALA A N 1
ATOM 523 C CA . ALA A 1 87 ? -6.800 1.673 -8.084 1.00 84.06 87 ALA A CA 1
ATOM 524 C C . ALA A 1 87 ? -6.287 0.797 -9.241 1.00 84.06 87 ALA A C 1
ATOM 526 O O . ALA A 1 87 ? -5.539 -0.165 -9.054 1.00 84.06 87 ALA A O 1
ATOM 527 N N . ASP A 1 88 ? -6.717 1.142 -10.459 1.00 80.81 88 ASP A N 1
ATOM 528 C CA . ASP A 1 88 ? -6.259 0.486 -11.687 1.00 80.81 88 ASP A CA 1
ATOM 529 C C . ASP A 1 88 ? -4.731 0.526 -11.771 1.00 80.81 88 ASP A C 1
ATOM 531 O O . ASP A 1 88 ? -4.130 1.497 -11.339 1.00 80.81 88 ASP A O 1
ATOM 535 N N . GLY A 1 89 ? -4.111 -0.523 -12.320 1.00 77.38 89 GLY A N 1
ATOM 536 C CA . GLY A 1 89 ? -2.667 -0.567 -12.571 1.00 77.38 89 GLY A CA 1
ATOM 537 C C . GLY A 1 89 ? -1.783 -0.741 -11.333 1.00 77.38 89 GLY A C 1
ATOM 538 O O . GLY A 1 89 ? -0.578 -0.944 -11.489 1.00 77.38 89 GLY A O 1
ATOM 539 N N . ALA A 1 90 ? -2.360 -0.755 -10.129 1.00 83.06 90 ALA A N 1
ATOM 540 C CA . ALA A 1 90 ? -1.663 -1.239 -8.948 1.00 83.06 90 ALA A CA 1
ATOM 541 C C . ALA A 1 90 ? -1.328 -2.736 -9.093 1.00 83.06 90 ALA A C 1
ATOM 543 O O . ALA A 1 90 ? -2.128 -3.527 -9.605 1.00 83.06 90 ALA A O 1
ATOM 544 N N . ALA A 1 91 ? -0.140 -3.126 -8.639 1.00 84.31 91 ALA A N 1
ATOM 545 C CA . ALA A 1 91 ? 0.312 -4.510 -8.594 1.00 84.31 91 ALA A CA 1
ATOM 546 C C . ALA A 1 91 ? 0.399 -4.963 -7.137 1.00 84.31 91 ALA A C 1
ATOM 548 O O . ALA A 1 91 ? 1.040 -4.297 -6.332 1.00 84.31 91 ALA A O 1
ATOM 549 N N . VAL A 1 92 ? -0.225 -6.088 -6.806 1.00 85.00 92 VAL A N 1
ATOM 550 C CA . VAL A 1 92 ? -0.221 -6.690 -5.474 1.00 85.00 92 VAL A CA 1
ATOM 551 C C . VAL A 1 92 ? 0.449 -8.057 -5.562 1.00 85.00 92 VAL A C 1
ATOM 553 O O . VAL A 1 92 ? 0.057 -8.881 -6.387 1.00 85.00 92 VAL A O 1
ATOM 556 N N . GLY A 1 93 ? 1.480 -8.253 -4.744 1.00 82.50 93 GLY A N 1
ATOM 557 C CA . GLY A 1 93 ? 2.291 -9.462 -4.683 1.00 82.50 93 GLY A CA 1
ATOM 558 C C . GLY A 1 93 ? 1.559 -10.686 -4.131 1.00 82.50 93 GLY A C 1
ATOM 559 O O . GLY A 1 93 ? 0.484 -10.575 -3.528 1.00 82.50 93 GLY A O 1
ATOM 560 N N . ASP A 1 94 ? 2.171 -11.852 -4.337 1.00 79.19 94 ASP A N 1
ATOM 561 C CA . ASP A 1 94 ? 1.633 -13.147 -3.923 1.00 79.19 94 ASP A CA 1
ATOM 562 C C . ASP A 1 94 ? 1.499 -13.177 -2.389 1.00 79.19 94 ASP A C 1
ATOM 564 O O . ASP A 1 94 ? 2.364 -12.729 -1.630 1.00 79.19 94 ASP A O 1
ATOM 568 N N . GLY A 1 95 ? 0.387 -13.714 -1.886 1.00 74.00 95 GLY A N 1
ATOM 569 C CA . GLY A 1 95 ? 0.171 -13.841 -0.441 1.00 74.00 95 GLY A CA 1
ATOM 570 C C . GLY A 1 95 ? -0.130 -12.532 0.299 1.00 74.00 95 GLY A C 1
ATOM 571 O O . GLY A 1 95 ? -0.159 -12.534 1.535 1.00 74.00 95 GLY A O 1
ATOM 572 N N . ALA A 1 96 ? -0.396 -11.431 -0.410 1.00 82.19 96 ALA A N 1
ATOM 573 C CA . ALA A 1 96 ? -1.058 -10.285 0.197 1.00 82.19 96 ALA A CA 1
ATOM 574 C C . ALA A 1 96 ? -2.443 -10.700 0.728 1.00 82.19 96 ALA A C 1
ATOM 576 O O . ALA A 1 96 ? -3.269 -11.288 0.026 1.00 82.19 96 ALA A O 1
ATOM 577 N N . GLY A 1 97 ? -2.706 -10.410 1.999 1.00 81.81 97 GLY A N 1
ATOM 578 C CA . GLY A 1 97 ? -3.988 -10.689 2.630 1.00 81.81 97 GLY A CA 1
ATOM 579 C C . GLY A 1 97 ? -4.970 -9.571 2.323 1.00 81.81 97 GLY A C 1
ATOM 580 O O . GLY A 1 97 ? -4.914 -8.536 2.980 1.00 81.81 97 GLY A O 1
ATOM 581 N N . ILE A 1 98 ? -5.866 -9.780 1.358 1.00 84.31 98 ILE A N 1
ATOM 582 C CA . ILE A 1 98 ? -6.906 -8.809 0.999 1.00 84.31 98 ILE A CA 1
ATOM 583 C C . ILE A 1 98 ? -8.240 -9.207 1.641 1.00 84.31 98 ILE A C 1
ATOM 585 O O . ILE A 1 98 ? -8.685 -10.346 1.499 1.00 84.31 98 ILE A O 1
ATOM 589 N N . ALA A 1 99 ? -8.872 -8.284 2.366 1.00 85.06 99 ALA A N 1
ATOM 590 C CA . ALA A 1 99 ? -10.173 -8.512 2.990 1.00 85.06 99 ALA A CA 1
ATOM 591 C C . ALA A 1 99 ? -11.339 -8.412 1.984 1.00 85.06 99 ALA A C 1
ATOM 593 O O . ALA A 1 99 ? -11.275 -7.677 1.003 1.00 85.06 99 ALA A O 1
ATOM 594 N N . ASP A 1 100 ? -12.447 -9.104 2.272 1.00 80.44 100 ASP A N 1
ATOM 595 C CA . ASP A 1 100 ? -13.603 -9.259 1.366 1.00 80.44 100 ASP A CA 1
ATOM 596 C C . ASP A 1 100 ? -14.272 -7.949 0.895 1.00 80.44 100 ASP A C 1
ATOM 598 O O . ASP A 1 100 ? -15.006 -7.970 -0.093 1.00 80.44 100 ASP A O 1
ATOM 602 N N . GLY A 1 101 ? -14.067 -6.819 1.577 1.00 79.31 101 GLY A N 1
ATOM 603 C CA . GLY A 1 101 ? -14.608 -5.520 1.159 1.00 79.31 101 GLY A CA 1
ATOM 604 C C . GLY A 1 101 ? -13.551 -4.488 0.767 1.00 79.31 101 GLY A C 1
ATOM 605 O O . GLY A 1 101 ? -13.860 -3.303 0.644 1.00 79.31 101 GLY A O 1
ATOM 606 N N . THR A 1 102 ? -12.320 -4.924 0.492 1.00 83.88 102 THR A N 1
ATOM 607 C CA . THR A 1 102 ? -11.371 -4.112 -0.273 1.00 83.88 102 THR A CA 1
ATOM 608 C C . THR A 1 102 ? -11.900 -3.919 -1.699 1.00 83.88 102 THR A C 1
ATOM 610 O O . THR A 1 102 ? -12.220 -4.880 -2.403 1.00 83.88 102 THR A O 1
ATOM 613 N N . ALA A 1 103 ? -11.985 -2.669 -2.150 1.00 85.19 103 ALA A N 1
ATOM 614 C CA . ALA A 1 103 ? -12.372 -2.352 -3.518 1.00 85.19 103 ALA A CA 1
ATOM 615 C C . ALA A 1 103 ? -11.140 -2.417 -4.426 1.00 85.19 103 ALA A C 1
ATOM 617 O O . ALA A 1 103 ? -10.267 -1.556 -4.352 1.00 85.19 103 ALA A O 1
ATOM 618 N N . ILE A 1 104 ? -11.084 -3.426 -5.292 1.00 84.75 104 ILE A N 1
ATOM 619 C CA . ILE A 1 104 ? -10.004 -3.604 -6.265 1.00 84.75 104 ILE A CA 1
ATOM 620 C C . ILE A 1 104 ? -10.529 -3.231 -7.651 1.00 84.75 104 ILE A C 1
ATOM 622 O O . ILE A 1 104 ? -11.543 -3.770 -8.098 1.00 84.75 104 ILE A O 1
ATOM 626 N N . ALA A 1 105 ? -9.858 -2.301 -8.326 1.00 84.88 105 ALA A N 1
ATOM 627 C CA . ALA A 1 105 ? -10.222 -1.907 -9.679 1.00 84.88 105 ALA A CA 1
ATOM 628 C C . ALA A 1 105 ? -9.914 -3.017 -10.705 1.00 84.88 105 ALA A C 1
ATOM 630 O O . ALA A 1 105 ? -8.995 -3.817 -10.523 1.00 84.88 105 ALA A O 1
ATOM 631 N N . ASP A 1 106 ? -10.670 -3.048 -11.808 1.00 77.69 106 ASP A N 1
ATOM 632 C CA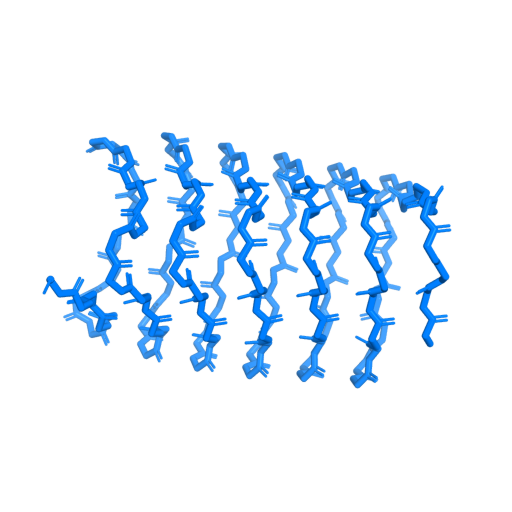 . ASP A 1 106 ? -10.647 -4.127 -12.811 1.00 77.69 106 ASP A CA 1
ATOM 633 C C . ASP A 1 106 ? -9.256 -4.409 -13.410 1.00 77.69 106 ASP A C 1
ATOM 635 O O . ASP A 1 106 ? -9.025 -5.500 -13.938 1.00 77.69 106 ASP A O 1
ATOM 639 N N . ARG A 1 107 ? -8.337 -3.432 -13.394 1.00 80.44 107 ARG A N 1
ATOM 640 C CA . ARG A 1 107 ? -6.973 -3.580 -13.929 1.00 80.44 107 ARG A CA 1
ATOM 641 C C . ARG A 1 107 ? -5.889 -3.648 -12.865 1.00 80.44 107 ARG A C 1
ATOM 643 O O . ARG A 1 107 ? -4.714 -3.567 -13.225 1.00 80.44 107 ARG A O 1
ATOM 650 N N . ALA A 1 108 ? -6.239 -3.762 -11.592 1.00 80.88 108 ALA A N 1
ATOM 651 C CA . ALA A 1 108 ? -5.246 -4.109 -10.592 1.00 80.88 108 ALA A CA 1
ATOM 652 C C . ALA A 1 108 ? -4.784 -5.556 -10.828 1.00 80.88 108 ALA A C 1
ATOM 654 O O . ALA A 1 108 ? -5.591 -6.458 -11.073 1.00 80.88 108 ALA A O 1
ATOM 655 N N . ALA A 1 109 ? -3.475 -5.775 -10.792 1.00 82.81 109 ALA A N 1
ATOM 656 C CA . ALA A 1 109 ? -2.891 -7.100 -10.922 1.00 82.81 109 ALA A CA 1
ATOM 657 C C . ALA A 1 109 ? -2.660 -7.665 -9.522 1.00 82.81 109 ALA A C 1
ATOM 659 O O . ALA A 1 109 ? -1.767 -7.201 -8.824 1.00 82.81 109 ALA A O 1
ATOM 660 N N . VAL A 1 110 ? -3.452 -8.656 -9.121 1.00 80.50 110 VAL A N 1
ATOM 661 C CA . VAL A 1 110 ? -3.200 -9.432 -7.902 1.00 80.50 110 VAL A CA 1
ATOM 662 C C . VAL A 1 110 ? -2.550 -10.737 -8.325 1.00 80.50 110 VAL A C 1
ATOM 664 O O . VAL A 1 110 ? -3.121 -11.481 -9.128 1.00 80.50 110 VAL A O 1
ATOM 667 N N . ALA A 1 111 ? -1.329 -10.952 -7.859 1.00 78.00 111 ALA A N 1
ATOM 668 C CA . ALA A 1 111 ? -0.601 -12.186 -8.069 1.00 78.00 111 ALA A CA 1
ATOM 669 C C . ALA A 1 111 ? -1.099 -13.253 -7.051 1.00 78.00 111 ALA A C 1
ATOM 671 O O . ALA A 1 111 ? -1.616 -12.895 -5.988 1.00 78.00 111 ALA A O 1
ATOM 672 N N . ASP A 1 112 ? -1.094 -14.532 -7.451 1.00 58.69 112 ASP A N 1
ATOM 673 C CA . ASP A 1 112 ? -1.698 -15.675 -6.727 1.00 58.69 112 ASP A CA 1
ATOM 674 C C . ASP A 1 112 ? -0.618 -16.581 -6.117 1.00 58.69 112 ASP A C 1
ATOM 676 O O . ASP A 1 112 ? 0.180 -17.143 -6.907 1.00 58.69 112 ASP A O 1
#

pLDDT: mean 77.23, std 5.94, range [58.69, 85.56]

Secondary structure (DSSP, 8-state):
-BPTTPEEPTTPEEPTT-EE-SS-EE-TT-EE-TT-EE-SS-EE-TT-EE-TT-EE-TT-EE-TT-EE-TT-EE-TT-EE-TT-EE-TT-EE-TT-EE-TT-EE-TT-EE--